Protein AF-A0A8T0UBA6-F1 (afdb_monomer_lite)

pLDDT: mean 75.99, std 12.27, range [38.62, 88.56]

Organism: Panicum virgatum (NCBI:txid38727)

Sequence (65 aa):
MVVLTSWCLWKERNRRTFDHQDRTVSELLALISDEVARWCLAGYHHLYPVVDTFGRIPGRELVIL

Structure (mmCIF, N/CA/C/O backbone):
data_AF-A0A8T0UBA6-F1
#
_entry.id   AF-A0A8T0UBA6-F1
#
loop_
_atom_site.group_PDB
_atom_site.id
_atom_site.type_symbol
_atom_site.label_atom_id
_atom_site.label_alt_id
_atom_site.label_comp_id
_atom_site.label_asym_id
_atom_site.label_entity_id
_atom_site.label_seq_id
_atom_site.pdbx_PDB_ins_code
_atom_site.Cartn_x
_atom_site.Cartn_y
_atom_site.Cart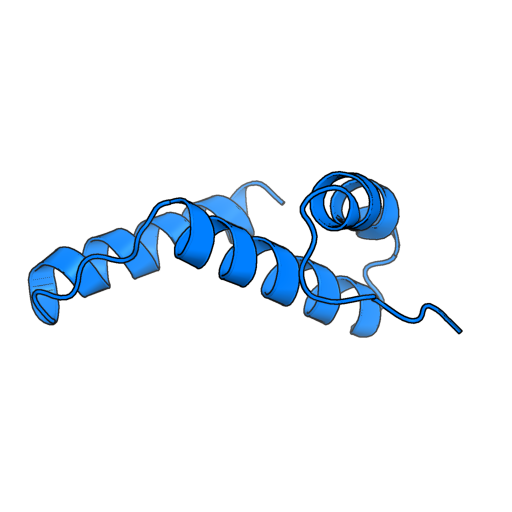n_z
_atom_site.occupancy
_atom_site.B_iso_or_equiv
_atom_site.auth_seq_id
_atom_site.auth_comp_id
_atom_site.auth_asym_id
_atom_site.auth_atom_id
_atom_site.pdbx_PDB_model_num
ATOM 1 N N . MET A 1 1 ? 0.471 -6.599 -8.972 1.00 70.38 1 MET A N 1
ATOM 2 C CA . MET A 1 1 ? -0.604 -6.100 -8.081 1.00 70.38 1 MET A CA 1
ATOM 3 C C . MET A 1 1 ? -1.149 -7.158 -7.139 1.00 70.38 1 MET A C 1
ATOM 5 O O . MET A 1 1 ? -1.078 -6.918 -5.947 1.00 70.38 1 MET A O 1
ATOM 9 N N . VAL A 1 2 ? -1.594 -8.330 -7.616 1.00 76.88 2 VAL A N 1
ATOM 10 C CA . VAL A 1 2 ? -2.213 -9.375 -6.766 1.00 76.88 2 VAL A CA 1
ATOM 11 C C . VAL A 1 2 ? -1.418 -9.673 -5.488 1.00 76.88 2 VAL A C 1
ATOM 13 O O . VAL A 1 2 ? -1.963 -9.547 -4.401 1.00 76.88 2 VAL A O 1
ATOM 16 N N . VAL A 1 3 ? -0.115 -9.958 -5.596 1.00 82.00 3 VAL A N 1
ATOM 17 C CA . VAL A 1 3 ? 0.739 -10.266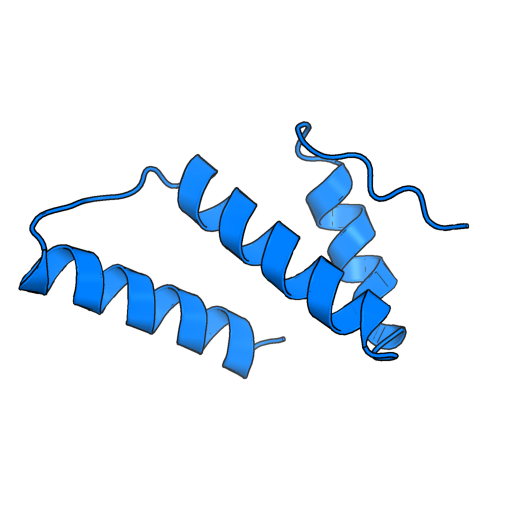 -4.429 1.00 82.00 3 VAL A CA 1
ATOM 18 C C . VAL A 1 3 ? 0.809 -9.106 -3.427 1.00 82.00 3 VAL A C 1
ATOM 20 O O . VAL A 1 3 ? 0.726 -9.332 -2.225 1.00 82.00 3 VAL A O 1
ATOM 23 N N . LEU A 1 4 ? 0.912 -7.861 -3.902 1.00 78.12 4 LEU A N 1
ATOM 24 C CA . LEU A 1 4 ? 0.999 -6.673 -3.044 1.00 78.12 4 LEU A CA 1
ATOM 25 C C . LEU A 1 4 ? -0.339 -6.368 -2.358 1.00 78.12 4 LEU A C 1
ATOM 27 O O . LEU A 1 4 ? -0.369 -6.057 -1.169 1.00 78.12 4 LEU A O 1
ATOM 31 N N . THR A 1 5 ? -1.454 -6.533 -3.070 1.00 79.88 5 THR A N 1
ATOM 32 C CA . THR A 1 5 ? -2.794 -6.411 -2.488 1.00 79.88 5 THR A CA 1
ATOM 33 C C . THR A 1 5 ? -3.029 -7.497 -1.437 1.00 79.88 5 THR A C 1
ATOM 35 O O . THR A 1 5 ? -3.450 -7.189 -0.323 1.00 79.88 5 THR A O 1
ATOM 38 N N . SER A 1 6 ? -2.681 -8.753 -1.737 1.00 85.19 6 SER A N 1
ATOM 39 C CA . SER A 1 6 ? -2.745 -9.863 -0.778 1.00 85.19 6 SER A CA 1
ATOM 40 C C . SER A 1 6 ? -1.853 -9.623 0.443 1.00 85.19 6 SER A C 1
ATOM 42 O O . SER A 1 6 ? -2.262 -9.920 1.563 1.00 85.19 6 SER A O 1
ATOM 44 N N . TRP A 1 7 ? -0.673 -9.029 0.255 1.00 85.75 7 TRP A N 1
ATOM 45 C CA . TRP A 1 7 ? 0.222 -8.638 1.343 1.00 85.75 7 TRP A CA 1
ATOM 46 C C . TRP A 1 7 ? -0.379 -7.547 2.241 1.00 85.75 7 TRP A C 1
ATOM 48 O O . TRP A 1 7 ? -0.330 -7.661 3.465 1.00 85.75 7 TRP A O 1
ATOM 58 N N . CYS A 1 8 ? -0.995 -6.510 1.667 1.00 84.19 8 CYS A N 1
ATOM 59 C CA . CYS A 1 8 ? -1.695 -5.474 2.435 1.00 84.19 8 CYS A CA 1
ATOM 60 C C . CYS A 1 8 ? -2.873 -6.042 3.237 1.00 84.19 8 CYS A C 1
ATOM 62 O O . CYS A 1 8 ? -3.007 -5.723 4.418 1.00 84.19 8 CYS A O 1
ATOM 64 N N . LEU A 1 9 ? -3.666 -6.934 2.637 1.00 84.56 9 LEU A N 1
ATOM 65 C CA . LEU A 1 9 ? -4.761 -7.628 3.323 1.00 84.56 9 LEU A CA 1
ATOM 66 C C . LEU A 1 9 ? -4.255 -8.523 4.457 1.00 84.56 9 LEU A C 1
ATOM 68 O O . LEU A 1 9 ? -4.840 -8.549 5.539 1.00 84.56 9 LEU A O 1
ATOM 72 N N . TRP A 1 10 ? -3.146 -9.228 4.236 1.00 88.56 10 TRP A N 1
ATOM 73 C CA . TRP A 1 10 ? -2.523 -10.046 5.270 1.00 88.56 10 TRP A CA 1
ATOM 74 C C . TRP A 1 10 ? -2.024 -9.198 6.447 1.00 88.56 10 TRP A C 1
ATOM 76 O O . TRP A 1 10 ? -2.280 -9.555 7.598 1.00 88.56 10 TRP A O 1
ATOM 86 N N . LYS A 1 11 ? -1.383 -8.051 6.178 1.00 83.31 11 LYS A N 1
ATOM 87 C CA . LYS A 1 11 ? -0.953 -7.101 7.219 1.00 83.31 11 LYS A CA 1
ATOM 88 C C . LYS A 1 11 ? -2.135 -6.541 8.012 1.00 83.31 11 LYS A C 1
ATOM 90 O O . LYS A 1 11 ? -2.043 -6.480 9.231 1.00 83.31 11 LYS A O 1
ATOM 95 N N . GLU A 1 12 ? -3.229 -6.167 7.348 1.00 85.56 12 GLU A N 1
ATOM 96 C CA . GLU A 1 12 ? -4.448 -5.692 8.019 1.00 85.56 12 GLU A CA 1
ATOM 97 C C . GLU A 1 12 ? -5.042 -6.777 8.922 1.00 85.56 12 GLU A C 1
ATOM 99 O O . GLU A 1 12 ? -5.314 -6.525 10.091 1.00 85.56 12 GLU A O 1
ATOM 104 N N . ARG A 1 13 ? -5.156 -8.015 8.425 1.00 83.25 13 ARG A N 1
ATOM 105 C CA . ARG A 1 13 ? -5.634 -9.149 9.228 1.00 83.25 13 ARG A CA 1
ATOM 106 C C . ARG A 1 13 ? -4.754 -9.391 10.455 1.00 83.25 13 ARG A C 1
ATOM 108 O O . ARG A 1 13 ? -5.279 -9.610 11.538 1.00 83.25 13 ARG A O 1
ATOM 115 N N . ASN A 1 14 ? -3.431 -9.342 10.302 1.00 83.75 14 ASN A N 1
ATOM 116 C CA . ASN A 1 14 ? -2.527 -9.480 11.441 1.00 83.75 14 ASN A CA 1
ATOM 117 C C . ASN A 1 14 ? -2.690 -8.322 12.429 1.00 83.75 14 ASN A C 1
ATOM 119 O O . ASN A 1 14 ? -2.793 -8.562 13.625 1.00 83.75 14 ASN A O 1
ATOM 123 N N . ARG A 1 15 ? -2.771 -7.081 11.947 1.00 81.06 15 ARG A N 1
ATOM 124 C CA . ARG A 1 15 ? -2.966 -5.903 12.798 1.00 81.06 15 ARG A CA 1
ATOM 125 C C . ARG A 1 15 ? -4.252 -6.001 13.623 1.00 81.06 15 ARG A C 1
ATOM 127 O O . ARG A 1 15 ? -4.221 -5.749 14.820 1.00 81.06 15 ARG A O 1
ATOM 134 N N . ARG A 1 16 ? -5.356 -6.444 13.018 1.00 78.50 16 ARG A N 1
ATOM 135 C CA . ARG A 1 16 ? -6.631 -6.661 13.723 1.00 78.50 16 ARG A CA 1
ATOM 136 C C . ARG A 1 16 ? -6.510 -7.698 14.836 1.00 78.50 16 ARG A C 1
ATOM 138 O O . ARG A 1 16 ? -7.004 -7.474 15.934 1.00 78.50 16 ARG A O 1
ATOM 145 N N . THR A 1 17 ? -5.810 -8.800 14.574 1.00 78.00 17 THR A N 1
ATOM 146 C CA . THR A 1 17 ? -5.634 -9.886 15.548 1.00 78.00 17 THR A CA 1
ATOM 147 C C . THR A 1 17 ? -4.650 -9.539 16.669 1.00 78.00 17 THR A C 1
ATOM 149 O O . THR A 1 17 ? -4.881 -9.917 17.813 1.00 78.00 17 THR A O 1
ATOM 152 N N . PHE A 1 18 ? -3.544 -8.859 16.359 1.00 72.12 18 PHE A N 1
ATOM 153 C CA . PHE A 1 18 ? -2.459 -8.619 17.316 1.00 72.12 18 PHE A CA 1
ATOM 154 C C . PHE A 1 18 ? -2.564 -7.257 18.018 1.00 72.12 18 PHE A C 1
ATOM 156 O O . PHE A 1 18 ? -2.326 -7.181 19.221 1.00 72.12 18 PHE A O 1
ATOM 163 N N . ASP A 1 19 ? -2.989 -6.208 17.309 1.00 76.56 19 ASP A N 1
ATOM 164 C CA . ASP A 1 19 ? -3.033 -4.835 17.833 1.00 76.56 19 ASP A CA 1
ATOM 165 C C . ASP A 1 19 ? -4.445 -4.400 18.266 1.00 76.56 19 ASP A C 1
ATOM 167 O O . ASP A 1 19 ? -4.597 -3.306 18.805 1.00 76.56 19 ASP A O 1
ATOM 171 N N . HIS A 1 20 ? -5.483 -5.221 18.027 1.00 75.31 20 HIS A N 1
ATOM 172 C CA . HIS A 1 20 ? -6.904 -4.887 18.258 1.00 75.31 20 HIS A CA 1
ATOM 173 C C . HIS A 1 20 ? -7.342 -3.567 17.596 1.00 75.31 20 HIS A C 1
ATOM 175 O O . HIS A 1 20 ? -8.291 -2.913 18.027 1.00 75.31 20 HIS A O 1
ATOM 181 N N . GLN A 1 21 ? -6.626 -3.153 16.549 1.00 72.44 21 GLN A N 1
ATOM 182 C CA . GLN A 1 21 ? -6.927 -1.957 15.779 1.00 72.44 21 GLN A CA 1
ATOM 183 C C . GLN A 1 21 ? -7.520 -2.370 14.440 1.00 72.44 21 GLN A C 1
ATOM 185 O O . GLN A 1 21 ? -6.823 -2.923 13.588 1.00 72.44 21 GLN A O 1
ATOM 190 N N . ASP A 1 22 ? -8.797 -2.063 14.251 1.00 75.94 22 ASP A N 1
ATOM 191 C CA . ASP A 1 22 ? -9.473 -2.195 12.969 1.00 75.94 22 ASP A CA 1
ATOM 192 C C . ASP A 1 22 ? -9.351 -0.894 12.179 1.00 75.94 22 ASP A C 1
ATOM 194 O O . ASP A 1 22 ? -9.749 0.172 12.654 1.00 75.94 22 ASP A O 1
ATOM 198 N N . ARG A 1 23 ? -8.838 -0.980 10.948 1.00 79.12 23 ARG A N 1
ATOM 199 C CA . ARG A 1 23 ? -8.956 0.122 9.993 1.00 79.12 23 ARG A CA 1
ATOM 200 C C . ARG A 1 23 ? -10.287 0.050 9.273 1.00 79.12 23 ARG A C 1
ATOM 202 O O . ARG A 1 23 ? -10.773 -1.027 8.907 1.00 79.12 23 ARG A O 1
ATOM 209 N N . THR A 1 24 ? -10.859 1.212 9.012 1.00 83.94 24 THR A N 1
ATOM 210 C CA . THR A 1 24 ? -11.984 1.337 8.092 1.00 83.94 24 THR A CA 1
ATOM 211 C C . THR A 1 24 ? -11.565 0.898 6.688 1.00 83.94 24 THR A C 1
ATOM 213 O O . THR A 1 24 ? -10.390 0.940 6.309 1.00 83.94 24 THR A O 1
ATOM 216 N N . VAL A 1 25 ? -12.542 0.497 5.875 1.00 81.25 25 VAL A N 1
ATOM 217 C CA . VAL A 1 25 ? -12.295 0.132 4.471 1.00 81.25 25 VAL A CA 1
ATOM 218 C C . VAL A 1 25 ? -11.630 1.290 3.716 1.00 81.25 25 VAL A C 1
ATOM 220 O O . VAL A 1 25 ? -10.713 1.062 2.932 1.00 81.25 25 VAL A O 1
ATOM 223 N N . SER A 1 26 ? -12.025 2.533 4.004 1.00 80.31 26 SER A N 1
ATOM 224 C CA . SER A 1 26 ? -11.441 3.737 3.402 1.00 80.31 26 SER A CA 1
ATOM 225 C C . SER A 1 26 ? -9.960 3.916 3.744 1.00 80.31 26 SER A C 1
ATOM 227 O O . SER A 1 26 ? -9.164 4.230 2.862 1.00 80.31 26 SER A O 1
ATOM 229 N N . GLU A 1 27 ? -9.561 3.674 4.995 1.00 82.75 27 GLU A N 1
ATOM 230 C CA . GLU A 1 27 ? -8.151 3.734 5.406 1.00 82.75 27 GLU A CA 1
ATOM 231 C C . GLU A 1 27 ? -7.319 2.635 4.743 1.00 82.75 27 GLU A C 1
ATOM 233 O O . GLU A 1 27 ? -6.198 2.886 4.298 1.00 82.75 27 GLU A O 1
ATOM 238 N N . LEU A 1 28 ? -7.870 1.423 4.634 1.00 83.69 28 LEU A N 1
ATOM 239 C CA . LEU A 1 28 ? -7.207 0.322 3.941 1.00 83.69 28 LEU A CA 1
ATOM 240 C C . LEU A 1 28 ? -7.009 0.630 2.451 1.00 83.69 28 LEU A C 1
ATOM 242 O O . LEU A 1 28 ? -5.923 0.395 1.919 1.00 83.69 28 LEU A O 1
ATOM 246 N N . LEU A 1 29 ? -8.025 1.191 1.791 1.00 83.44 29 LEU A N 1
ATOM 247 C CA . LEU A 1 29 ? -7.925 1.633 0.400 1.00 83.44 29 LEU A CA 1
ATOM 248 C C . LEU A 1 29 ? -6.867 2.728 0.241 1.00 83.44 29 LEU A C 1
ATOM 250 O O . LEU A 1 29 ? -6.030 2.614 -0.648 1.00 83.44 29 LEU A O 1
ATOM 254 N N . ALA A 1 30 ? -6.828 3.721 1.133 1.00 83.25 30 ALA A N 1
ATOM 255 C CA . ALA A 1 30 ? -5.818 4.779 1.098 1.00 83.25 30 ALA A CA 1
ATOM 256 C C . ALA A 1 30 ? -4.384 4.230 1.211 1.00 83.25 30 ALA A C 1
ATOM 258 O O . ALA A 1 30 ? -3.484 4.692 0.512 1.00 83.25 30 ALA A O 1
ATOM 259 N N . LEU A 1 31 ? -4.169 3.215 2.051 1.00 84.12 31 LEU A N 1
ATOM 260 C CA . LEU A 1 31 ? -2.866 2.562 2.196 1.00 84.12 31 LEU A CA 1
ATOM 261 C C . LEU A 1 31 ? -2.462 1.772 0.956 1.00 84.12 31 LEU A C 1
ATOM 263 O O . LEU A 1 31 ? -1.286 1.760 0.599 1.00 84.12 31 LEU A O 1
ATOM 267 N N . ILE A 1 32 ? -3.421 1.106 0.312 1.00 84.50 32 ILE A N 1
ATOM 268 C CA . ILE A 1 32 ? -3.177 0.410 -0.950 1.00 84.50 32 ILE A CA 1
ATOM 269 C C . ILE A 1 32 ? -2.827 1.433 -2.036 1.00 84.50 32 ILE A C 1
ATOM 271 O O . ILE A 1 32 ? -1.836 1.233 -2.731 1.00 84.50 32 ILE A O 1
ATOM 275 N N . SER A 1 33 ? -3.561 2.545 -2.139 1.00 83.44 33 SER A N 1
ATOM 276 C CA . SER A 1 33 ? -3.264 3.623 -3.091 1.00 83.44 33 SER A CA 1
ATOM 277 C C . SER A 1 33 ? -1.861 4.202 -2.895 1.00 83.44 33 SER A C 1
ATOM 279 O O . SER A 1 33 ? -1.108 4.327 -3.858 1.00 83.44 33 SER A O 1
ATOM 281 N N . ASP A 1 34 ? -1.485 4.507 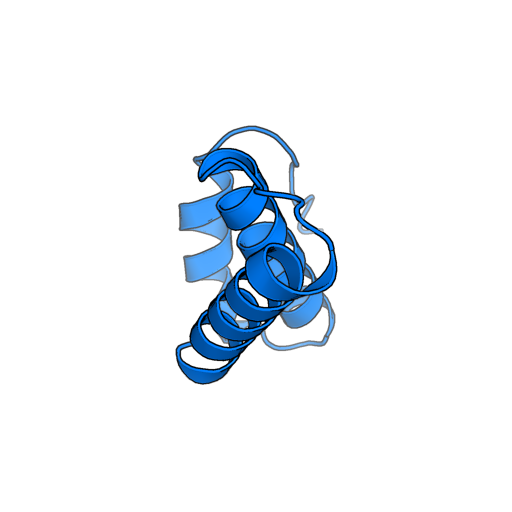-1.650 1.00 83.75 34 ASP A N 1
ATOM 282 C CA . ASP A 1 34 ? -0.160 5.038 -1.305 1.00 83.75 34 ASP A CA 1
ATOM 283 C C . ASP A 1 34 ? 0.962 4.036 -1.620 1.00 83.75 34 ASP A C 1
ATOM 285 O O . ASP A 1 34 ? 2.022 4.401 -2.126 1.00 83.75 34 ASP A O 1
ATOM 289 N N . GLU A 1 35 ? 0.716 2.747 -1.385 1.00 85.00 35 GLU A N 1
ATOM 290 C CA . GLU A 1 35 ? 1.643 1.689 -1.768 1.00 85.00 35 GLU A CA 1
ATOM 291 C C . GLU A 1 35 ? 1.840 1.670 -3.290 1.00 85.00 35 GLU A C 1
ATOM 293 O O . GLU A 1 35 ? 2.974 1.775 -3.752 1.00 85.00 35 GLU A O 1
ATOM 298 N N . VAL A 1 36 ? 0.758 1.607 -4.078 1.00 84.06 36 VAL A N 1
ATOM 299 C CA . VAL A 1 36 ? 0.826 1.598 -5.553 1.00 84.06 36 VAL A CA 1
ATOM 3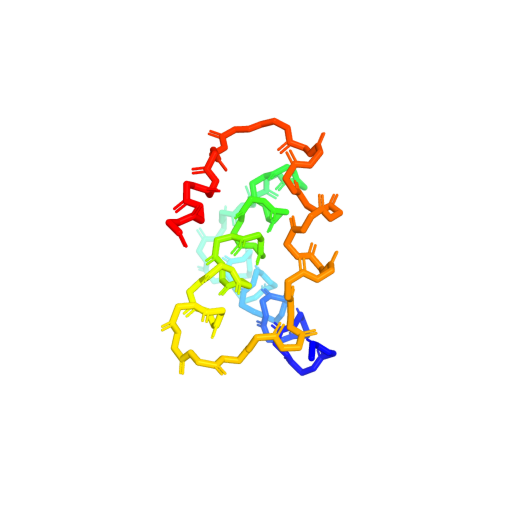00 C C . VAL A 1 36 ? 1.583 2.825 -6.075 1.00 84.06 36 VAL A C 1
ATOM 302 O O . VAL A 1 36 ? 2.433 2.687 -6.955 1.00 84.06 36 VAL A O 1
ATOM 305 N N . ALA A 1 37 ? 1.345 3.997 -5.488 1.00 83.44 37 ALA A N 1
ATOM 306 C CA . ALA A 1 37 ? 2.060 5.225 -5.811 1.00 83.44 37 ALA A CA 1
ATOM 307 C C . ALA A 1 37 ? 3.577 5.112 -5.595 1.00 83.44 37 ALA A C 1
AT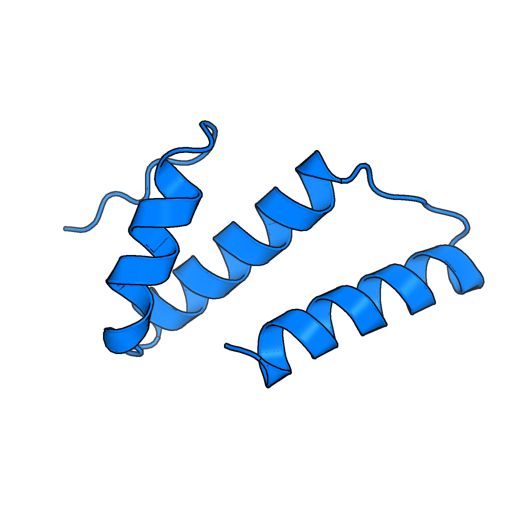OM 309 O O . ALA A 1 37 ? 4.363 5.464 -6.479 1.00 83.44 37 ALA A O 1
ATOM 310 N N . ARG A 1 38 ? 4.000 4.563 -4.447 1.00 83.62 38 ARG A N 1
ATOM 311 C CA . ARG A 1 38 ? 5.417 4.318 -4.137 1.00 83.62 38 ARG A CA 1
ATOM 312 C C . ARG A 1 38 ? 6.067 3.364 -5.141 1.00 83.62 38 ARG A C 1
ATOM 314 O O . ARG A 1 38 ? 7.208 3.590 -5.537 1.00 83.62 38 ARG A O 1
ATOM 321 N N . TRP A 1 39 ? 5.342 2.350 -5.617 1.00 83.44 39 TRP A N 1
ATOM 322 C CA . TRP A 1 39 ? 5.845 1.451 -6.662 1.00 83.44 39 TRP A CA 1
ATOM 323 C C . TRP A 1 39 ? 5.976 2.140 -8.025 1.00 83.44 39 TRP A C 1
ATOM 325 O O . TRP A 1 39 ? 6.974 1.919 -8.712 1.00 83.44 39 TRP A O 1
ATOM 335 N N . CYS A 1 40 ? 5.039 3.016 -8.405 1.00 83.88 40 CYS A N 1
ATOM 336 C CA . CYS A 1 40 ? 5.186 3.839 -9.612 1.00 83.88 40 CYS A CA 1
ATOM 337 C C . CYS A 1 40 ? 6.454 4.703 -9.552 1.00 83.88 40 CYS A C 1
ATOM 339 O O . CYS A 1 40 ? 7.220 4.721 -10.513 1.00 83.88 40 CYS A O 1
ATOM 341 N N . LEU A 1 41 ? 6.707 5.358 -8.412 1.00 81.94 41 LEU A N 1
A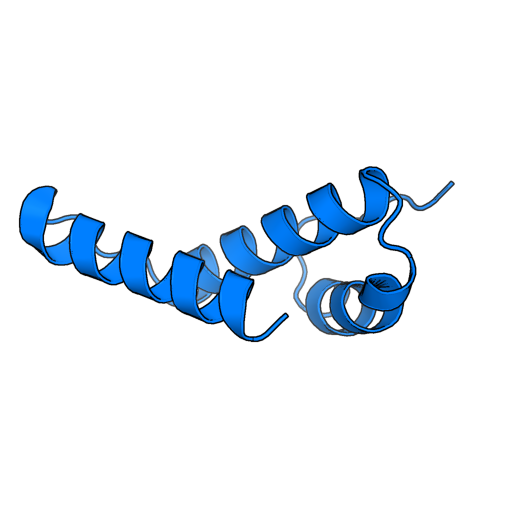TOM 342 C CA . LEU A 1 41 ? 7.913 6.169 -8.192 1.00 81.94 41 LEU A CA 1
ATOM 343 C C . LEU A 1 41 ? 9.203 5.335 -8.214 1.00 81.94 41 LEU A C 1
ATOM 345 O O . LEU A 1 41 ? 10.244 5.828 -8.636 1.00 81.94 41 LEU A O 1
ATOM 349 N N . ALA A 1 42 ? 9.137 4.062 -7.820 1.00 86.12 42 ALA A N 1
ATOM 350 C CA . ALA A 1 42 ? 10.247 3.116 -7.922 1.00 86.12 42 ALA A CA 1
ATOM 351 C C . ALA A 1 42 ? 10.487 2.582 -9.355 1.00 86.12 42 ALA A C 1
ATOM 353 O O . ALA A 1 42 ? 11.304 1.680 -9.538 1.00 86.12 42 ALA A O 1
ATOM 354 N N . GLY A 1 43 ? 9.784 3.109 -10.367 1.00 84.62 43 GLY A N 1
ATOM 355 C CA . GLY A 1 43 ? 9.969 2.767 -11.783 1.00 84.62 43 GLY A CA 1
ATOM 356 C C . GLY A 1 43 ? 9.002 1.709 -12.322 1.00 84.62 43 GLY A C 1
ATOM 357 O O . GLY A 1 43 ? 9.110 1.295 -13.478 1.00 84.62 43 GLY A O 1
ATOM 358 N N . TYR A 1 44 ? 8.016 1.271 -11.534 1.00 82.38 44 TYR A N 1
ATOM 359 C CA . TYR A 1 44 ? 6.995 0.323 -11.992 1.00 82.38 44 TYR A CA 1
ATOM 360 C C . TYR A 1 44 ? 5.837 1.044 -12.698 1.00 82.38 44 TYR A C 1
ATOM 362 O O . TYR A 1 44 ? 4.685 0.989 -12.273 1.00 82.38 44 TYR A O 1
ATOM 370 N N . HIS A 1 45 ? 6.138 1.700 -13.822 1.00 80.94 45 HIS A N 1
ATOM 371 C CA . HIS A 1 45 ? 5.195 2.530 -14.588 1.00 80.94 45 HIS A CA 1
ATOM 372 C C . HIS A 1 45 ? 3.951 1.778 -15.103 1.00 80.94 45 HIS A C 1
ATOM 374 O O . HIS A 1 45 ? 2.911 2.384 -15.347 1.00 80.94 45 HIS A O 1
ATOM 380 N N . HIS A 1 46 ? 3.996 0.445 -15.209 1.00 82.81 46 HIS A N 1
ATOM 381 C CA . HIS A 1 46 ? 2.829 -0.370 -15.582 1.00 82.81 46 HIS A CA 1
ATOM 382 C C . HIS A 1 46 ? 1.671 -0.294 -14.564 1.00 82.81 46 HIS A C 1
ATOM 384 O O . HIS A 1 46 ? 0.587 -0.818 -14.813 1.00 82.81 46 HIS A O 1
ATOM 390 N N . LEU A 1 47 ? 1.901 0.339 -13.411 1.00 80.94 47 LEU A N 1
ATOM 391 C CA . LEU A 1 47 ? 0.925 0.550 -12.350 1.00 80.94 47 LEU A CA 1
ATOM 392 C C . LEU A 1 47 ? 0.201 1.898 -12.440 1.00 80.94 47 LEU A C 1
ATOM 394 O O . LEU A 1 47 ? -0.765 2.099 -11.708 1.00 80.94 47 LEU A O 1
ATOM 398 N N . TYR A 1 48 ? 0.586 2.793 -13.356 1.00 80.44 48 TYR A N 1
ATOM 399 C CA . TYR A 1 48 ? -0.113 4.070 -13.545 1.00 80.44 48 TYR A CA 1
ATOM 400 C C . TYR A 1 48 ? -1.622 3.943 -13.801 1.00 80.44 48 TYR A C 1
ATOM 402 O O . TYR A 1 48 ? -2.363 4.710 -13.192 1.00 80.44 48 TYR A O 1
ATOM 410 N N . PRO A 1 49 ? -2.128 2.975 -14.595 1.00 82.81 49 PRO A N 1
ATOM 411 C CA . PRO A 1 49 ? -3.574 2.809 -14.759 1.00 82.81 49 PRO A CA 1
ATOM 412 C C . PRO A 1 49 ? -4.277 2.480 -13.438 1.00 82.81 49 PRO A C 1
ATOM 414 O O . PRO A 1 49 ? -5.401 2.900 -13.195 1.00 82.81 49 PRO A O 1
ATOM 417 N N . VAL A 1 50 ? -3.596 1.745 -12.555 1.00 79.38 50 VAL A N 1
ATOM 418 C CA . VAL A 1 50 ? -4.108 1.400 -11.227 1.00 79.38 50 VAL A CA 1
ATOM 419 C C . VAL A 1 50 ? -4.139 2.653 -10.352 1.00 79.38 50 VAL A C 1
ATOM 421 O O . VAL A 1 50 ? -5.156 2.930 -9.722 1.00 79.38 50 VAL A O 1
ATOM 424 N N . VAL A 1 51 ? -3.075 3.459 -10.377 1.00 75.81 51 VAL A N 1
ATOM 425 C CA . VAL A 1 51 ? -3.040 4.765 -9.704 1.00 75.81 51 VAL A CA 1
ATOM 426 C C . VAL A 1 51 ? -4.178 5.672 -10.158 1.00 75.81 51 VAL A C 1
ATOM 428 O O . VAL A 1 51 ? -4.844 6.237 -9.302 1.00 75.81 51 VAL A O 1
ATOM 431 N N . ASP A 1 52 ? -4.435 5.785 -11.460 1.00 78.31 52 ASP A N 1
ATOM 432 C CA . ASP A 1 52 ? -5.510 6.626 -11.998 1.00 78.31 52 ASP A CA 1
ATOM 433 C C . ASP A 1 52 ? -6.890 6.192 -11.466 1.00 78.31 52 ASP A C 1
ATOM 435 O O . ASP A 1 52 ? -7.663 7.007 -10.954 1.00 78.31 52 ASP A O 1
ATOM 439 N N . THR A 1 53 ? -7.155 4.877 -11.439 1.00 77.25 53 THR A N 1
ATOM 440 C CA . THR A 1 53 ? -8.400 4.346 -10.855 1.00 77.25 53 THR A CA 1
ATOM 441 C C . THR A 1 53 ? -8.538 4.624 -9.356 1.00 77.25 53 THR A C 1
ATOM 443 O O . THR A 1 53 ? -9.649 4.870 -8.883 1.00 77.25 53 THR A O 1
ATOM 446 N N . PHE A 1 54 ? -7.429 4.627 -8.607 1.00 72.00 54 PHE A N 1
ATOM 447 C CA . PHE A 1 54 ? -7.418 4.962 -7.182 1.00 72.00 54 PHE A CA 1
ATOM 448 C C . PHE A 1 54 ? -7.459 6.473 -6.922 1.00 72.00 54 PHE A C 1
ATOM 450 O O . PHE A 1 54 ? -8.085 6.888 -5.953 1.00 72.00 54 PHE A O 1
ATOM 457 N N . GLY A 1 55 ? -6.845 7.298 -7.775 1.00 60.22 55 GLY A N 1
ATOM 458 C CA . GLY A 1 55 ? -6.820 8.763 -7.679 1.00 60.22 55 GLY A CA 1
ATOM 459 C C . GLY A 1 55 ? -8.199 9.401 -7.863 1.00 60.22 55 GLY A C 1
ATOM 460 O O . GLY A 1 55 ? -8.450 10.499 -7.373 1.00 60.22 55 GLY A O 1
ATOM 461 N N . ARG A 1 56 ? -9.138 8.665 -8.472 1.00 56.56 56 ARG A N 1
ATOM 462 C CA . ARG A 1 56 ? -10.569 9.001 -8.495 1.00 56.56 56 ARG A CA 1
ATOM 463 C C . ARG A 1 56 ? -11.246 8.899 -7.113 1.00 56.56 56 ARG A C 1
ATOM 465 O O . ARG A 1 56 ? -12.345 9.426 -6.943 1.00 56.56 56 ARG A O 1
ATOM 472 N N . ILE A 1 57 ? -10.610 8.259 -6.125 1.00 51.88 57 ILE A N 1
ATOM 473 C CA . ILE A 1 57 ? -11.011 8.268 -4.710 1.00 51.88 57 ILE A CA 1
ATOM 474 C C . ILE A 1 57 ? -10.229 9.413 -4.034 1.00 51.88 57 ILE A C 1
ATOM 476 O O . ILE A 1 57 ? -9.008 9.324 -3.897 1.00 51.88 57 ILE A O 1
ATOM 480 N N . PRO A 1 58 ? -10.885 10.527 -3.662 1.00 49.00 58 PRO A N 1
ATOM 481 C CA . PRO A 1 58 ? -10.208 11.795 -3.428 1.00 49.00 58 PRO A CA 1
ATOM 482 C C . PRO A 1 58 ? -9.422 11.754 -2.117 1.00 49.00 58 PRO A C 1
ATOM 484 O O . PRO A 1 58 ? -9.952 11.372 -1.073 1.00 49.00 58 PRO A O 1
ATOM 487 N N . GLY A 1 59 ? -8.162 12.187 -2.151 1.00 47.59 59 GLY A N 1
ATOM 488 C CA . GLY A 1 59 ? -7.419 12.445 -0.919 1.00 47.59 59 GLY A CA 1
ATOM 489 C C . GLY A 1 59 ? -5.944 12.782 -1.081 1.00 47.59 59 GLY A C 1
ATOM 490 O O . GLY A 1 59 ? -5.418 13.512 -0.245 1.00 47.59 59 GLY A O 1
ATOM 491 N N . ARG A 1 60 ? -5.259 12.289 -2.121 1.00 52.62 60 ARG A N 1
ATOM 492 C CA . ARG A 1 60 ? -3.852 12.639 -2.382 1.00 52.62 60 ARG A CA 1
ATOM 493 C C . ARG A 1 60 ? -3.596 12.693 -3.884 1.00 52.62 60 ARG A C 1
ATOM 495 O O . ARG A 1 60 ? -3.505 11.653 -4.529 1.00 52.62 60 ARG A O 1
ATOM 502 N N . GLU A 1 61 ? -3.518 13.908 -4.426 1.00 48.75 61 GLU A N 1
ATOM 503 C CA . GLU A 1 61 ? -2.997 14.161 -5.770 1.00 48.75 61 GLU A CA 1
ATOM 504 C C . GLU A 1 61 ? -1.608 13.535 -5.886 1.00 48.75 61 GLU A C 1
ATOM 506 O O . GLU A 1 61 ? -0.660 13.943 -5.213 1.00 48.75 61 GLU A O 1
ATOM 511 N N . LEU A 1 62 ? -1.483 12.540 -6.757 1.00 53.38 62 LEU A N 1
ATOM 512 C CA . LEU A 1 62 ? -0.188 12.192 -7.309 1.00 53.38 62 LEU A CA 1
ATOM 513 C C . LEU A 1 62 ? 0.105 13.222 -8.384 1.00 53.38 62 LEU A C 1
ATOM 515 O O . LEU A 1 62 ? -0.371 13.106 -9.509 1.00 53.38 62 LEU A O 1
ATOM 519 N N . VAL A 1 63 ? 0.864 14.249 -8.005 1.00 47.25 63 VAL A N 1
ATOM 520 C CA . VAL A 1 63 ? 1.511 15.147 -8.961 1.00 47.25 63 VAL A CA 1
ATOM 521 C C . VAL A 1 63 ? 2.533 14.302 -9.718 1.00 47.25 63 VAL A C 1
ATOM 523 O O . VAL A 1 63 ? 3.660 14.097 -9.271 1.00 47.25 63 VAL A O 1
ATOM 526 N N . ILE A 1 64 ? 2.085 13.719 -10.825 1.00 49.22 64 ILE A N 1
ATOM 527 C CA . ILE A 1 64 ? 2.952 13.115 -11.828 1.00 49.22 64 ILE A CA 1
ATOM 528 C C . ILE A 1 64 ? 3.553 14.301 -12.590 1.00 49.22 64 ILE A C 1
ATOM 530 O O . ILE A 1 64 ? 2.832 14.990 -13.310 1.00 49.22 64 ILE A O 1
ATOM 534 N N . LEU A 1 65 ? 4.835 14.581 -12.329 1.00 38.62 65 LEU A N 1
ATOM 535 C CA . LEU A 1 65 ? 5.666 15.486 -13.134 1.00 38.62 65 LEU A CA 1
ATOM 536 C C . LEU A 1 65 ? 5.798 14.966 -14.568 1.00 38.62 65 LEU A C 1
ATOM 538 O O . LEU A 1 65 ? 6.001 13.738 -14.720 1.00 38.62 65 LEU A O 1
#

Secondary structure (DSSP, 8-state):
-HHHHHHHHHHHHHHHHHH--PPPHHHHHHHHHHHHHHHHHTT-GGGHHHHHHHHTSSS------

Radius of gyration: 12.73 Å; chains: 1; bounding box: 22×26×34 Å

Foldseek 3Di:
DVVVLVVLVVVQVVCCVPVVDHDDPLVSLVVSLVVLLVVVVVVPVVSVVVNVVSVVVPDDDPPPD